Protein AF-A0A2D9Z6A1-F1 (afdb_monomer)

pLDDT: mean 91.65, std 11.27, range [52.22, 98.19]

Secondary structure (DSSP, 8-state):
-HHHHHHHHHHHHHHHHHTTS-GGGHHHHHHHHHHHHTTHHHHHHHHHHHHHHTT-HHHHHHHHHHHHHHHHHHHHHHHHHHHHHHHHHHHHHTT--

Mean predicted aligned error: 5.45 Å

Foldseek 3Di:
DVVVVVVVVVVVVVVVVVVPDDPLCPVLVVLQVQLVVLCCLVVLVVQCVVCVVVVPVVSNVVSVVSNVVSVCSNVVSVVVSVVSVVVVVVVVVVVVD

Solvent-accessible surface a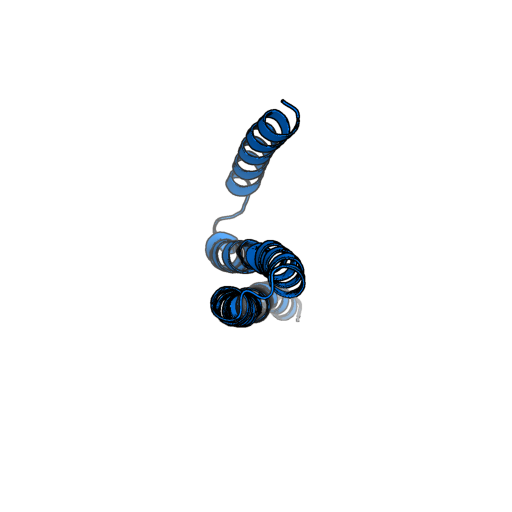rea (backbone atoms only — not comparable to full-atom values): 5153 Å² total; per-residue (Å²): 110,69,68,59,53,50,51,56,52,49,52,52,50,50,52,63,54,58,76,72,56,57,80,90,44,50,66,43,46,56,35,39,54,50,16,59,61,22,59,54,31,58,58,23,52,54,48,35,56,55,21,63,78,66,69,36,65,69,60,33,52,53,22,53,50,43,34,54,55,20,47,51,34,31,56,52,20,48,53,52,24,51,57,51,53,49,54,60,59,51,55,58,58,67,74,76,110

Sequence (97 aa):
MAGIAVFIVSVFVGFEVITKVPQTLHTPLMSGSNAISGITIVGAILVVADCVESNQNLALLLAGLAIVLAMVNVVGGFGVTHRMLSMFASKKKKKTA

Structure (mmCIF, N/CA/C/O backbone):
data_AF-A0A2D9Z6A1-F1
#
_entry.id   AF-A0A2D9Z6A1-F1
#
loop_
_atom_site.group_PDB
_atom_site.id
_atom_site.type_symbol
_atom_site.label_atom_id
_atom_site.label_alt_id
_atom_site.label_comp_id
_atom_site.label_asym_id
_atom_site.label_entity_id
_atom_site.label_seq_id
_atom_site.pdbx_PDB_ins_code
_atom_site.Cartn_x
_atom_site.Cartn_y
_atom_site.Cartn_z
_atom_site.occupancy
_atom_site.B_iso_or_equiv
_atom_site.auth_seq_id
_atom_site.auth_comp_id
_atom_site.auth_asym_id
_atom_site.auth_atom_id
_atom_site.pdbx_PDB_model_num
ATOM 1 N N . MET A 1 1 ? 1.229 21.206 -10.753 1.00 74.25 1 MET A N 1
ATOM 2 C CA . MET A 1 1 ? 0.347 21.912 -9.793 1.00 74.25 1 MET A CA 1
ATOM 3 C C . MET A 1 1 ? -0.758 21.022 -9.233 1.00 74.25 1 MET A C 1
ATOM 5 O O . MET A 1 1 ? -0.847 20.936 -8.017 1.00 74.25 1 MET A O 1
ATOM 9 N N . ALA A 1 2 ? -1.518 20.286 -10.059 1.00 91.56 2 ALA A N 1
ATOM 10 C CA . ALA A 1 2 ? -2.574 19.385 -9.567 1.00 91.56 2 ALA A CA 1
ATOM 11 C C . ALA A 1 2 ? -2.082 18.324 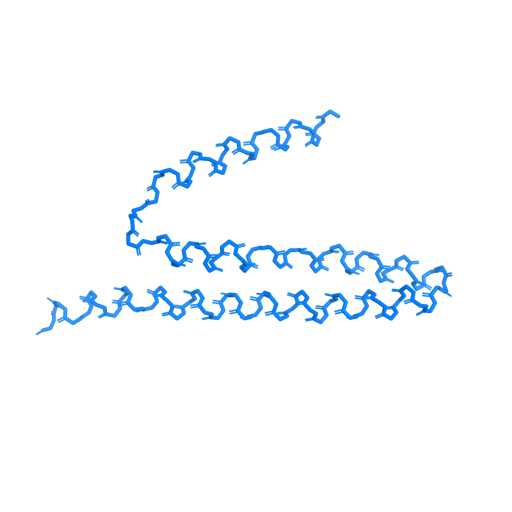-8.555 1.00 91.56 2 ALA A C 1
ATOM 13 O O . ALA A 1 2 ? -2.673 18.193 -7.492 1.00 91.56 2 ALA A O 1
ATOM 14 N N . GLY A 1 3 ? -0.964 17.631 -8.819 1.00 94.94 3 GLY A N 1
ATOM 15 C CA . GLY A 1 3 ? -0.434 16.611 -7.896 1.00 94.94 3 GLY A CA 1
ATOM 16 C C . GLY A 1 3 ? -0.020 17.151 -6.520 1.00 94.94 3 GLY A C 1
ATOM 17 O O . GLY A 1 3 ? -0.269 16.507 -5.508 1.00 94.94 3 GLY A O 1
ATOM 18 N N . ILE A 1 4 ? 0.538 18.366 -6.465 1.00 96.56 4 ILE A N 1
ATOM 19 C CA . ILE A 1 4 ? 0.902 19.033 -5.201 1.00 96.56 4 ILE A CA 1
ATOM 20 C C . ILE A 1 4 ? -0.361 19.424 -4.427 1.00 96.56 4 ILE A C 1
ATOM 22 O O . ILE A 1 4 ? -0.433 19.201 -3.223 1.00 96.56 4 ILE A O 1
ATOM 26 N N . ALA A 1 5 ? -1.376 19.953 -5.116 1.00 97.19 5 ALA A N 1
ATOM 27 C CA . ALA A 1 5 ? -2.661 20.258 -4.493 1.00 97.19 5 ALA A CA 1
ATOM 28 C C . ALA A 1 5 ? -3.321 18.991 -3.917 1.00 97.19 5 ALA A C 1
ATOM 30 O O . ALA A 1 5 ? -3.740 18.995 -2.762 1.00 97.19 5 ALA A O 1
ATOM 31 N N . VAL A 1 6 ? -3.341 17.890 -4.679 1.00 97.62 6 VAL A N 1
ATOM 32 C CA . VAL A 1 6 ? -3.855 16.590 -4.214 1.00 97.62 6 VAL A CA 1
ATOM 33 C C . VAL A 1 6 ? -3.064 16.083 -3.012 1.00 97.62 6 VAL A C 1
ATOM 35 O O . VAL A 1 6 ? -3.674 15.640 -2.043 1.00 97.62 6 VAL A O 1
ATOM 38 N N . PHE A 1 7 ? -1.733 16.179 -3.035 1.00 97.25 7 PHE A N 1
ATOM 39 C CA . PHE A 1 7 ? -0.885 15.774 -1.915 1.00 97.25 7 PHE A CA 1
ATOM 40 C C . PHE A 1 7 ? -1.227 16.550 -0.638 1.00 97.25 7 PHE A C 1
ATOM 42 O O . PHE A 1 7 ? -1.514 15.938 0.389 1.00 97.25 7 PHE A O 1
ATOM 49 N N . ILE A 1 8 ? -1.278 17.883 -0.715 1.00 97.88 8 ILE A N 1
ATOM 50 C CA . ILE A 1 8 ? -1.589 18.744 0.433 1.00 97.88 8 ILE A CA 1
ATOM 51 C C . ILE A 1 8 ? -2.979 18.412 0.991 1.00 97.88 8 ILE A C 1
ATOM 53 O O . ILE A 1 8 ? -3.109 18.145 2.184 1.00 97.88 8 ILE A O 1
ATOM 57 N N . VAL A 1 9 ? -4.010 18.359 0.139 1.00 98.19 9 VAL A N 1
ATOM 58 C CA . VAL A 1 9 ? -5.381 18.040 0.574 1.00 98.19 9 VAL A CA 1
ATOM 59 C C . VAL A 1 9 ? -5.461 16.634 1.176 1.00 98.19 9 VAL A C 1
ATOM 61 O O . VAL A 1 9 ? -6.098 16.455 2.210 1.00 98.19 9 VAL A O 1
ATOM 64 N N . SER A 1 10 ? -4.770 15.647 0.600 1.00 97.31 10 SER A N 1
ATOM 65 C CA . SER A 1 10 ? -4.748 14.272 1.123 1.00 97.31 10 SER A CA 1
ATOM 66 C C . SER A 1 10 ? -4.116 14.187 2.513 1.00 97.31 10 SER A C 1
ATOM 68 O O . SER A 1 10 ? -4.607 13.436 3.354 1.00 97.31 10 SER A O 1
ATOM 70 N N . VAL A 1 11 ? -3.070 14.977 2.788 1.00 97.94 11 VAL A N 1
ATOM 71 C CA . VAL A 1 11 ? -2.454 15.060 4.124 1.00 97.94 11 VAL A CA 1
ATOM 72 C C . VAL A 1 11 ? -3.442 15.626 5.146 1.00 97.94 11 VAL A C 1
ATOM 74 O O . VAL A 1 11 ? -3.615 15.031 6.210 1.00 97.94 11 VAL A O 1
ATOM 77 N N . PHE A 1 12 ? -4.138 16.722 4.819 1.00 98.12 12 PHE A N 1
ATOM 78 C CA . PHE A 1 12 ? -5.171 17.290 5.696 1.00 98.12 12 PHE A CA 1
ATOM 79 C C . PHE A 1 12 ? -6.309 16.299 5.963 1.00 98.12 12 PHE A C 1
ATOM 81 O O . PHE A 1 12 ? -6.711 16.118 7.111 1.00 98.12 12 PHE A O 1
ATOM 88 N N . VAL A 1 13 ? -6.792 15.613 4.922 1.00 98.06 13 VAL A N 1
ATOM 89 C CA . VAL A 1 13 ? -7.831 14.582 5.053 1.00 98.06 13 VAL A CA 1
ATOM 90 C C . VAL A 1 13 ? -7.350 13.435 5.944 1.00 98.06 13 VAL A C 1
ATOM 92 O O . VAL A 1 13 ? -8.077 13.017 6.841 1.00 98.06 13 VAL A O 1
ATOM 95 N N . GLY A 1 14 ? -6.120 12.950 5.750 1.00 96.62 14 GLY A N 1
ATOM 96 C CA . GLY A 1 14 ? -5.541 11.893 6.578 1.00 96.62 14 GLY A CA 1
ATOM 97 C C . GLY A 1 14 ? -5.470 12.278 8.057 1.00 96.62 14 GLY A C 1
ATOM 98 O O . GLY A 1 14 ? -5.874 11.495 8.917 1.00 96.62 14 GLY A O 1
ATOM 99 N N . PHE A 1 15 ? -5.024 13.501 8.354 1.00 97.19 15 PHE A N 1
ATOM 100 C CA . PHE A 1 15 ? -4.975 14.024 9.719 1.00 97.19 15 PHE A CA 1
ATOM 101 C C . PHE A 1 15 ? -6.368 14.088 10.364 1.00 97.19 15 PHE A C 1
ATOM 103 O O . PHE A 1 15 ? -6.571 13.541 11.447 1.00 97.19 15 PHE A O 1
ATOM 110 N N . GLU A 1 16 ? -7.341 14.695 9.680 1.00 97.56 16 GLU A N 1
ATOM 111 C CA . GLU A 1 16 ? -8.708 14.880 10.187 1.00 97.56 16 GLU A CA 1
ATOM 112 C C . GLU A 1 16 ? -9.452 13.553 10.409 1.00 97.56 16 GLU A C 1
ATOM 114 O O . GLU A 1 16 ? -10.295 13.436 11.301 1.00 97.56 16 GLU A O 1
ATOM 119 N N . VAL A 1 17 ? -9.159 12.537 9.593 1.00 96.62 17 VAL A N 1
ATOM 120 C CA . VAL A 1 17 ? -9.744 11.200 9.740 1.00 96.62 17 VAL A CA 1
ATOM 121 C C . VAL A 1 17 ? -9.135 10.467 10.936 1.00 96.62 17 VAL A C 1
ATOM 123 O O . VAL A 1 17 ? -9.878 9.902 11.738 1.00 96.62 17 VAL A O 1
ATOM 126 N N . ILE A 1 18 ? -7.804 10.480 11.088 1.00 96.06 18 ILE A N 1
ATOM 127 C CA . ILE A 1 18 ? -7.111 9.725 12.146 1.00 96.06 18 ILE A CA 1
ATOM 128 C C . ILE A 1 18 ? -7.420 10.288 13.540 1.00 96.06 18 ILE A C 1
ATOM 130 O O . ILE A 1 18 ? -7.606 9.512 14.479 1.00 96.06 18 ILE A O 1
ATOM 134 N N . THR A 1 19 ? -7.539 11.610 13.693 1.00 96.56 19 THR A N 1
ATOM 135 C CA . THR A 1 19 ? -7.853 12.247 14.990 1.00 96.56 19 THR A CA 1
ATOM 136 C C . THR A 1 19 ? -9.223 11.853 15.549 1.00 96.56 19 THR A C 1
ATOM 138 O O . THR A 1 19 ? -9.431 11.918 16.760 1.00 96.56 19 THR A O 1
ATOM 141 N N . LYS A 1 20 ? -10.147 11.392 14.698 1.00 96.38 20 LYS A N 1
ATOM 142 C CA . LYS A 1 20 ? -11.506 10.969 15.079 1.00 96.38 20 LYS A CA 1
ATOM 143 C C . LYS A 1 20 ? -11.632 9.473 15.379 1.00 96.38 20 LYS A C 1
ATOM 145 O O . LYS A 1 20 ? -12.725 9.005 15.700 1.00 96.38 20 LYS A O 1
ATOM 150 N N . VAL A 1 21 ? -10.547 8.703 15.280 1.00 95.44 21 VAL A N 1
ATOM 151 C CA . VAL A 1 21 ? -10.571 7.261 15.555 1.00 95.44 21 VAL A CA 1
ATOM 152 C C . VAL A 1 21 ? -10.549 7.010 17.073 1.00 95.44 21 VAL A C 1
ATOM 154 O O . VAL A 1 21 ? -9.693 7.552 17.776 1.00 95.44 21 VAL A O 1
ATOM 157 N N . PRO A 1 22 ? -11.456 6.178 17.626 1.00 94.62 22 PRO A N 1
ATOM 158 C CA . PRO A 1 22 ? -11.446 5.846 19.048 1.00 94.62 22 PRO A CA 1
ATOM 159 C C . PRO A 1 22 ? -10.194 5.050 19.433 1.00 94.62 22 PRO A C 1
ATOM 161 O O . PRO A 1 22 ? -9.690 4.239 18.659 1.00 94.62 22 PRO A O 1
ATOM 164 N N . GLN A 1 23 ? -9.747 5.200 20.684 1.00 92.50 23 GLN A N 1
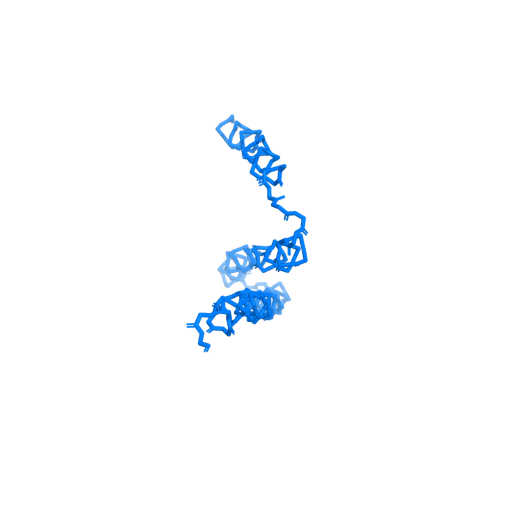ATOM 165 C CA . GLN A 1 23 ? -8.497 4.596 21.170 1.00 92.50 23 GLN A CA 1
ATOM 166 C C . GLN A 1 23 ? -8.445 3.066 21.036 1.00 92.50 23 GLN A C 1
ATOM 168 O O . GLN A 1 23 ? -7.387 2.484 20.814 1.00 92.50 23 GLN A O 1
ATOM 173 N N . THR A 1 24 ? -9.601 2.408 21.114 1.00 92.00 24 THR A N 1
ATOM 174 C CA . THR A 1 24 ? -9.734 0.956 20.947 1.00 92.00 24 THR A CA 1
ATOM 175 C C . THR A 1 24 ? -9.367 0.468 19.546 1.00 92.00 24 THR A C 1
ATOM 177 O O . THR A 1 24 ? -9.092 -0.718 19.380 1.00 92.00 24 THR A O 1
ATOM 180 N N . LEU A 1 25 ? -9.356 1.352 18.544 1.00 94.62 25 LEU A N 1
ATOM 181 C CA . LEU A 1 25 ? -9.057 1.020 17.155 1.00 94.62 25 LEU A CA 1
ATOM 182 C C . LEU A 1 25 ? -7.638 1.401 16.717 1.00 94.62 25 LEU A C 1
ATOM 184 O O . LEU A 1 25 ? -7.295 1.072 15.589 1.00 94.62 25 LEU A O 1
ATOM 188 N N . HIS A 1 26 ? -6.781 1.991 17.561 1.00 94.75 26 HIS A N 1
ATOM 189 C CA . HIS A 1 26 ? -5.416 2.368 17.140 1.00 94.75 26 HIS A CA 1
ATOM 190 C C . HIS A 1 26 ? -4.565 1.182 16.687 1.00 94.75 26 HIS A C 1
ATOM 192 O O . HIS A 1 26 ? -3.854 1.285 15.693 1.00 94.75 26 HIS A O 1
ATOM 198 N N . THR A 1 27 ? -4.657 0.031 17.358 1.00 94.69 27 THR A N 1
ATOM 199 C CA . THR A 1 27 ? -3.903 -1.167 16.952 1.00 94.69 27 THR A CA 1
ATOM 200 C C . THR A 1 27 ? -4.428 -1.765 15.636 1.00 94.69 27 THR A C 1
ATOM 202 O O . THR A 1 27 ? -3.618 -1.991 14.735 1.00 94.69 27 THR A O 1
ATOM 205 N N . PRO A 1 28 ? -5.754 -1.956 15.444 1.00 94.00 28 PRO A N 1
ATOM 206 C CA . PRO A 1 28 ? -6.303 -2.274 14.124 1.00 94.00 28 PRO A CA 1
ATOM 207 C C . PRO A 1 28 ? -5.961 -1.239 13.044 1.00 94.00 28 PRO A C 1
ATOM 209 O O . PRO A 1 28 ? -5.678 -1.621 11.914 1.00 94.00 28 PRO A O 1
ATOM 212 N N . LEU A 1 29 ? -5.962 0.055 13.379 1.00 95.50 29 LEU A N 1
ATOM 213 C CA . LEU A 1 29 ? -5.650 1.148 12.457 1.00 95.50 29 LEU A CA 1
ATOM 214 C C . LEU A 1 29 ? -4.184 1.101 12.017 1.00 95.50 29 LEU A C 1
ATOM 216 O O . LEU A 1 29 ? -3.915 1.232 10.830 1.00 95.50 29 LEU A O 1
ATOM 220 N N . MET A 1 30 ? -3.256 0.859 12.947 1.00 95.31 30 MET A N 1
ATOM 221 C CA . MET A 1 30 ? -1.832 0.670 12.656 1.00 95.31 30 MET A CA 1
ATOM 222 C C . MET A 1 30 ? -1.606 -0.529 11.724 1.00 95.31 30 MET A C 1
ATOM 224 O O . MET A 1 30 ? -0.842 -0.435 10.768 1.00 95.31 30 MET A O 1
ATOM 228 N N . SE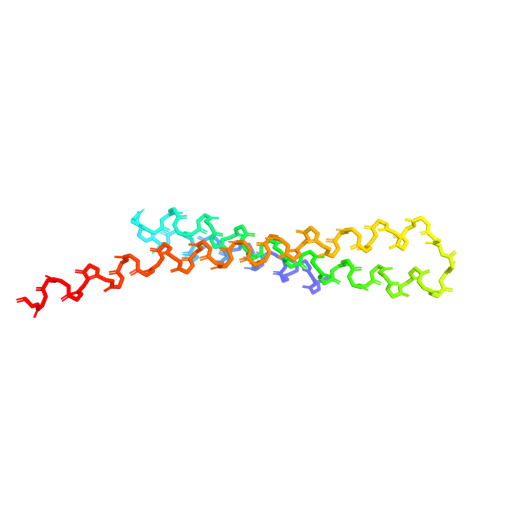R A 1 31 ? -2.297 -1.648 11.964 1.00 95.38 31 SER A N 1
ATOM 229 C CA . SER A 1 31 ? -2.252 -2.805 11.060 1.00 95.38 31 SER A CA 1
AT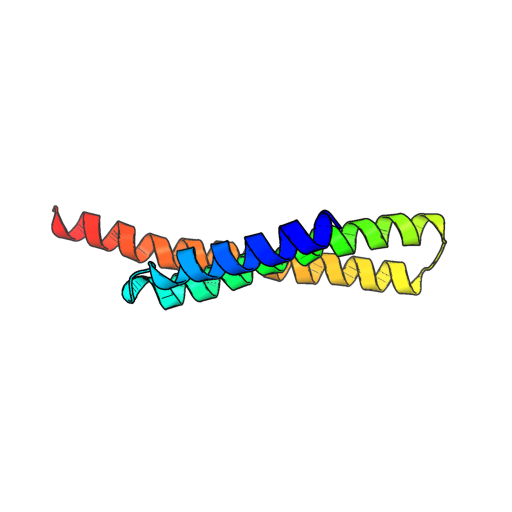OM 230 C C . SER A 1 31 ? -2.846 -2.476 9.682 1.00 95.38 31 SER A C 1
ATOM 232 O O . SER A 1 31 ? -2.290 -2.857 8.652 1.00 95.38 31 SER A O 1
ATOM 234 N N . GLY A 1 32 ? -3.960 -1.739 9.652 1.00 95.31 32 GLY A N 1
ATOM 235 C CA . GLY A 1 32 ? -4.643 -1.343 8.424 1.00 95.31 32 GLY A CA 1
ATOM 236 C C . GLY A 1 32 ? -3.825 -0.379 7.566 1.00 95.31 32 GLY A C 1
ATOM 237 O O . GLY A 1 32 ? -3.728 -0.577 6.358 1.00 95.31 32 GLY A O 1
ATOM 238 N N . SER A 1 33 ? -3.184 0.630 8.165 1.00 95.81 33 SER A N 1
ATOM 239 C CA . SER A 1 33 ? -2.314 1.560 7.434 1.00 95.81 33 SER A CA 1
ATOM 240 C C . SER A 1 33 ? -1.078 0.859 6.870 1.00 95.81 33 SER A C 1
ATOM 242 O O . SER A 1 33 ? -0.671 1.160 5.747 1.00 95.81 33 SER A O 1
ATOM 244 N N . ASN A 1 34 ? -0.543 -0.143 7.579 1.00 95.44 34 ASN A N 1
ATOM 245 C CA . ASN A 1 34 ? 0.498 -1.010 7.037 1.00 95.44 34 ASN A CA 1
ATOM 246 C C . ASN A 1 34 ? 0.005 -1.778 5.796 1.00 95.44 34 ASN A C 1
ATOM 248 O O . ASN A 1 34 ? 0.672 -1.746 4.767 1.00 95.44 34 ASN A O 1
ATOM 252 N N . ALA A 1 35 ? -1.197 -2.363 5.831 1.00 95.19 35 ALA A N 1
ATOM 253 C CA . ALA A 1 35 ? -1.784 -3.037 4.666 1.00 95.19 35 ALA A CA 1
ATOM 254 C C . ALA A 1 35 ? -1.953 -2.100 3.452 1.00 95.19 35 ALA A C 1
ATOM 256 O O . ALA A 1 35 ? -1.653 -2.479 2.320 1.00 95.19 35 ALA A O 1
ATOM 257 N N . ILE A 1 36 ? -2.386 -0.855 3.691 1.00 96.12 36 ILE A N 1
ATOM 258 C CA . ILE A 1 36 ? -2.556 0.169 2.646 1.00 96.12 36 ILE A CA 1
ATOM 259 C C . ILE A 1 36 ? -1.207 0.568 2.030 1.00 96.12 36 ILE A C 1
ATOM 261 O O . ILE A 1 36 ? -1.135 0.809 0.825 1.00 96.12 36 ILE A O 1
ATOM 265 N N . SER A 1 37 ? -0.120 0.579 2.811 1.00 96.00 37 SER A N 1
ATOM 266 C CA . SER A 1 37 ? 1.228 0.853 2.285 1.00 96.00 37 SER A CA 1
ATOM 267 C C . SER A 1 37 ? 1.682 -0.154 1.217 1.00 96.00 37 SER A C 1
ATOM 269 O O . SER A 1 37 ? 2.558 0.158 0.413 1.00 96.00 37 SER A O 1
ATOM 271 N N . GLY A 1 38 ? 1.029 -1.320 1.127 1.00 95.44 38 GLY A N 1
ATOM 272 C CA . GLY A 1 38 ? 1.208 -2.291 0.048 1.00 95.44 38 GLY A CA 1
ATOM 273 C C . GLY A 1 38 ? 0.841 -1.781 -1.355 1.00 95.44 38 GLY A C 1
ATOM 274 O O . GLY A 1 38 ? 1.104 -2.474 -2.337 1.00 95.44 38 GLY A O 1
ATOM 275 N N . ILE A 1 39 ? 0.306 -0.556 -1.484 1.00 96.50 39 ILE A N 1
ATOM 276 C CA . ILE A 1 39 ? 0.112 0.148 -2.765 1.00 96.50 39 ILE A CA 1
ATOM 277 C C . ILE A 1 39 ? 1.393 0.247 -3.610 1.00 96.50 39 ILE A C 1
ATOM 279 O O . ILE A 1 39 ? 1.318 0.411 -4.827 1.00 96.50 39 ILE A O 1
ATOM 283 N N . THR A 1 40 ? 2.568 0.075 -2.996 1.00 96.12 40 THR A N 1
ATOM 284 C CA . THR A 1 40 ? 3.861 -0.063 -3.685 1.00 96.12 40 THR A CA 1
ATOM 285 C C . THR A 1 40 ? 3.852 -1.107 -4.805 1.00 96.12 40 THR A C 1
ATOM 287 O O . THR A 1 40 ? 4.621 -0.967 -5.756 1.00 96.12 40 THR A O 1
ATOM 290 N N . ILE A 1 41 ? 2.945 -2.092 -4.762 1.00 97.19 41 ILE A N 1
ATOM 291 C CA . ILE A 1 41 ? 2.738 -3.055 -5.849 1.00 97.19 41 ILE A CA 1
ATOM 292 C C . ILE A 1 41 ? 2.451 -2.386 -7.200 1.00 97.19 41 ILE A C 1
ATOM 294 O O . ILE A 1 41 ? 2.946 -2.851 -8.221 1.00 97.19 41 ILE A O 1
ATOM 298 N N . VAL A 1 42 ? 1.711 -1.270 -7.221 1.00 97.44 42 VAL A N 1
ATOM 299 C CA . VAL A 1 42 ? 1.399 -0.537 -8.460 1.00 97.44 42 VAL A CA 1
ATOM 300 C C . VAL A 1 42 ? 2.679 0.011 -9.079 1.00 97.44 42 VAL A C 1
ATOM 302 O O . VAL A 1 42 ? 2.899 -0.144 -10.275 1.00 97.44 42 VAL A O 1
ATOM 305 N N . GLY A 1 43 ? 3.558 0.589 -8.256 1.00 96.06 43 GLY A N 1
ATOM 306 C CA . GLY A 1 43 ? 4.861 1.067 -8.710 1.00 96.06 43 GLY A CA 1
ATOM 307 C C . GLY A 1 43 ? 5.729 -0.069 -9.250 1.00 96.06 43 GLY A C 1
ATOM 308 O O . GLY A 1 43 ? 6.314 0.065 -10.319 1.00 96.06 43 GLY A O 1
ATOM 309 N N . ALA A 1 44 ? 5.759 -1.212 -8.561 1.00 96.62 44 ALA A N 1
ATOM 310 C CA . ALA A 1 44 ? 6.531 -2.369 -9.004 1.00 96.62 44 ALA A CA 1
ATOM 311 C C . ALA A 1 44 ? 6.034 -2.931 -10.351 1.00 96.62 44 ALA A C 1
ATOM 313 O O . ALA A 1 44 ? 6.851 -3.271 -11.201 1.00 96.62 44 ALA A O 1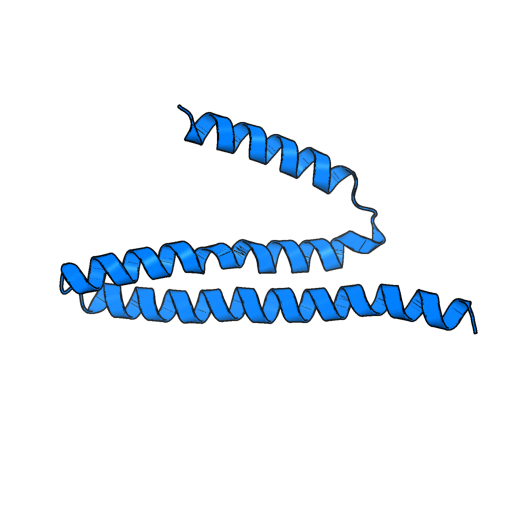
ATOM 314 N N . ILE A 1 45 ? 4.715 -2.973 -10.579 1.00 96.81 45 ILE A N 1
ATOM 315 C CA . ILE A 1 45 ? 4.124 -3.407 -11.857 1.00 96.81 45 ILE A CA 1
ATOM 316 C C . ILE A 1 45 ? 4.520 -2.467 -13.002 1.00 96.81 45 ILE A C 1
ATOM 318 O O . ILE A 1 45 ? 4.883 -2.945 -14.075 1.00 96.81 45 ILE A O 1
ATOM 322 N N . LEU A 1 46 ? 4.484 -1.149 -12.777 1.00 96.69 46 LEU A N 1
ATOM 323 C CA . LEU A 1 46 ? 4.910 -0.170 -13.784 1.00 96.69 46 LEU A CA 1
ATOM 324 C C . LEU A 1 46 ? 6.393 -0.342 -14.137 1.00 96.69 46 LEU A C 1
ATOM 326 O O . LEU A 1 46 ? 6.741 -0.387 -15.310 1.00 96.69 46 LEU A O 1
ATOM 330 N N . VAL A 1 47 ? 7.254 -0.548 -13.136 1.00 96.06 47 VAL A N 1
ATOM 331 C CA . VAL A 1 47 ? 8.687 -0.793 -13.367 1.00 96.06 47 VAL A CA 1
ATOM 332 C C . VAL A 1 47 ? 8.921 -2.096 -14.132 1.00 96.06 47 VAL A C 1
ATOM 334 O O . VAL A 1 47 ? 9.778 -2.133 -15.010 1.00 96.06 47 VAL A O 1
ATOM 337 N N . VAL A 1 48 ? 8.168 -3.165 -13.842 1.00 96.38 48 VAL A N 1
ATOM 338 C CA . VAL A 1 48 ? 8.240 -4.408 -14.631 1.00 96.38 48 VAL A CA 1
ATOM 339 C C . VAL A 1 48 ? 7.917 -4.134 -16.099 1.00 96.38 48 VAL A C 1
ATOM 341 O O . VAL A 1 48 ? 8.656 -4.609 -16.958 1.00 96.38 48 VAL A O 1
ATOM 344 N N . ALA A 1 49 ? 6.859 -3.367 -16.385 1.00 93.56 49 ALA A N 1
ATOM 345 C CA . ALA A 1 49 ? 6.484 -3.025 -17.756 1.00 93.56 49 ALA A CA 1
ATOM 346 C C . ALA A 1 49 ? 7.636 -2.315 -18.495 1.00 93.56 49 ALA A C 1
ATOM 348 O O . ALA A 1 49 ? 8.044 -2.772 -19.562 1.00 93.56 49 ALA A O 1
ATOM 349 N N . ASP A 1 50 ? 8.243 -1.301 -17.875 1.00 94.38 50 ASP A N 1
ATOM 350 C CA . ASP A 1 50 ? 9.372 -0.557 -18.455 1.00 94.38 50 ASP A CA 1
ATOM 351 C C . ASP A 1 50 ? 10.629 -1.433 -18.650 1.00 94.38 50 ASP A C 1
ATOM 353 O O . ASP A 1 50 ? 11.354 -1.319 -19.647 1.00 94.38 50 ASP A O 1
ATOM 357 N N . CYS A 1 51 ? 10.906 -2.337 -17.701 1.00 93.88 51 CYS A N 1
ATOM 358 C CA . CYS A 1 51 ? 12.080 -3.214 -17.741 1.00 93.88 51 CYS A CA 1
ATOM 359 C C . CYS A 1 51 ? 12.005 -4.253 -18.865 1.00 93.88 51 CYS A C 1
ATOM 361 O O . CYS A 1 51 ? 13.049 -4.620 -19.414 1.00 93.88 51 CYS A O 1
ATOM 363 N N . VAL A 1 52 ? 10.797 -4.728 -19.193 1.00 91.06 52 VAL A N 1
ATOM 364 C CA . VAL A 1 52 ? 10.566 -5.668 -20.300 1.00 91.06 52 VAL A CA 1
ATOM 365 C C . VAL A 1 52 ? 10.888 -5.003 -21.636 1.00 91.06 52 VAL A C 1
ATOM 367 O O . VAL A 1 52 ? 11.587 -5.601 -22.450 1.00 91.06 52 VAL A O 1
ATOM 370 N N . GLU A 1 53 ? 10.461 -3.757 -21.846 1.00 90.88 53 GLU A N 1
ATOM 371 C CA . GLU A 1 53 ? 10.775 -3.018 -23.076 1.00 90.88 53 GLU A CA 1
ATOM 372 C C . GLU A 1 53 ? 12.273 -2.697 -23.190 1.00 90.88 53 GLU A C 1
ATOM 374 O O . GLU A 1 53 ? 12.872 -2.806 -24.262 1.00 90.88 53 GLU A O 1
ATOM 379 N N . SER A 1 54 ? 12.905 -2.361 -22.065 1.00 91.25 54 SER A N 1
ATOM 380 C CA . SER A 1 54 ? 14.303 -1.916 -22.020 1.00 91.25 54 SER A CA 1
ATOM 381 C C . SER A 1 54 ? 15.330 -3.056 -21.916 1.00 91.25 54 SER A C 1
ATOM 383 O O . SER A 1 54 ? 16.529 -2.785 -21.846 1.00 91.25 54 SER A O 1
ATOM 385 N N . ASN A 1 55 ? 14.893 -4.325 -21.883 1.00 89.69 55 ASN A N 1
ATOM 386 C CA . ASN A 1 55 ? 15.737 -5.521 -21.700 1.00 89.69 55 ASN A CA 1
ATOM 387 C C . ASN A 1 55 ? 16.689 -5.445 -20.482 1.00 89.69 55 ASN A C 1
ATOM 389 O O . ASN A 1 55 ? 17.817 -5.948 -20.501 1.00 89.69 55 ASN A O 1
ATOM 393 N N . GLN A 1 56 ? 16.246 -4.811 -19.393 1.00 93.12 56 GLN A N 1
ATOM 394 C CA . GLN A 1 56 ? 17.052 -4.636 -18.182 1.00 93.12 56 GLN A CA 1
ATOM 395 C C . GLN A 1 56 ? 16.859 -5.803 -17.206 1.00 93.12 56 GLN A C 1
ATOM 397 O O . GLN A 1 56 ? 16.109 -5.713 -16.235 1.00 93.12 56 GLN A O 1
ATOM 402 N N . ASN A 1 57 ? 17.586 -6.898 -17.432 1.00 92.62 57 ASN A N 1
ATOM 403 C CA . ASN A 1 57 ? 17.404 -8.157 -16.694 1.00 92.62 57 ASN A CA 1
ATOM 404 C C . ASN A 1 57 ? 17.551 -8.032 -15.164 1.00 92.62 57 ASN A C 1
ATOM 406 O O . ASN A 1 57 ? 16.805 -8.667 -14.421 1.00 92.62 57 ASN A O 1
ATOM 410 N N . LEU A 1 58 ? 18.485 -7.205 -14.674 1.00 94.56 58 LEU A N 1
ATOM 411 C CA . LEU A 1 58 ? 18.667 -7.002 -13.230 1.00 94.56 58 LEU A CA 1
ATOM 412 C C . LEU A 1 58 ? 17.497 -6.225 -12.611 1.00 94.56 58 LEU A C 1
ATOM 414 O O . LEU A 1 58 ? 16.992 -6.603 -11.557 1.00 94.56 58 LEU A O 1
ATOM 418 N N . ALA A 1 59 ? 17.056 -5.154 -13.273 1.00 94.50 59 ALA A N 1
ATOM 419 C CA . ALA A 1 59 ? 15.937 -4.343 -12.807 1.00 94.50 59 ALA A CA 1
ATOM 420 C C . ALA A 1 59 ? 14.626 -5.142 -12.841 1.00 94.50 59 ALA A C 1
ATOM 422 O O . ALA A 1 59 ? 13.860 -5.090 -11.883 1.00 94.50 59 ALA A O 1
ATOM 423 N N . LEU A 1 60 ? 14.431 -5.972 -13.870 1.00 95.75 60 LEU A N 1
ATOM 424 C CA . LEU A 1 60 ? 13.294 -6.883 -13.979 1.00 95.75 60 LEU A CA 1
ATOM 425 C C . LEU A 1 60 ? 13.237 -7.878 -12.808 1.00 95.75 60 LEU A C 1
ATOM 427 O O . LEU A 1 60 ? 12.175 -8.078 -12.220 1.00 95.75 60 LEU A O 1
ATOM 431 N N . LEU A 1 61 ? 14.379 -8.466 -12.429 1.00 96.38 61 LEU A N 1
ATOM 432 C CA . LEU A 1 61 ? 14.463 -9.372 -11.280 1.00 96.38 61 LEU A CA 1
ATOM 433 C C . LEU A 1 61 ? 14.100 -8.660 -9.968 1.00 96.38 61 LEU A C 1
A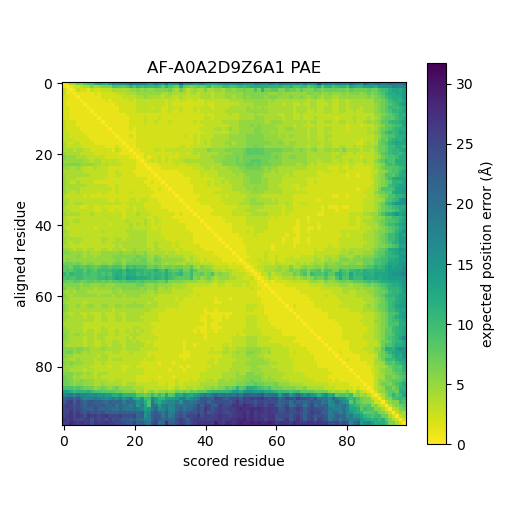TOM 435 O O . LEU A 1 61 ? 13.316 -9.181 -9.173 1.00 96.38 61 LEU A O 1
ATOM 439 N N . LEU A 1 62 ? 14.648 -7.463 -9.745 1.00 96.94 62 LEU A N 1
ATOM 440 C CA . LEU A 1 62 ? 14.364 -6.665 -8.549 1.00 96.94 62 LEU A CA 1
ATOM 441 C C . LEU A 1 62 ? 12.901 -6.215 -8.494 1.00 96.94 62 LEU A C 1
ATOM 443 O O . LEU A 1 62 ? 12.291 -6.257 -7.428 1.00 96.94 62 LEU A O 1
ATOM 447 N N . ALA A 1 63 ? 12.320 -5.831 -9.629 1.00 96.12 63 ALA A N 1
ATOM 448 C CA . ALA A 1 63 ? 10.917 -5.453 -9.725 1.00 96.12 63 ALA A CA 1
ATOM 449 C C . ALA A 1 63 ? 9.992 -6.657 -9.470 1.00 96.12 63 ALA A C 1
ATOM 451 O O . ALA A 1 63 ? 9.012 -6.537 -8.735 1.00 96.12 63 ALA A O 1
ATOM 452 N N . GLY A 1 64 ? 10.353 -7.845 -9.968 1.00 95.88 64 GLY A N 1
ATOM 453 C CA . GLY A 1 64 ? 9.670 -9.096 -9.636 1.00 95.88 64 GLY A CA 1
ATOM 454 C C . GLY A 1 64 ? 9.695 -9.401 -8.133 1.00 95.88 64 GLY A C 1
ATOM 455 O O . GLY A 1 64 ? 8.654 -9.689 -7.541 1.00 95.88 64 GLY A O 1
ATOM 456 N N . LEU A 1 65 ? 10.855 -9.261 -7.482 1.00 97.56 65 LEU A N 1
ATOM 457 C CA . LEU A 1 65 ? 10.973 -9.384 -6.022 1.00 97.56 65 LEU A CA 1
ATOM 458 C C . LEU A 1 65 ? 10.146 -8.326 -5.279 1.00 97.56 65 LEU A C 1
ATOM 460 O O . LEU A 1 65 ? 9.499 -8.643 -4.280 1.00 97.56 65 LEU A O 1
ATOM 464 N N . ALA A 1 66 ? 10.123 -7.089 -5.775 1.00 97.25 66 ALA A N 1
ATOM 465 C CA . ALA A 1 66 ? 9.328 -6.015 -5.193 1.00 97.25 66 ALA A CA 1
ATOM 466 C C . ALA A 1 66 ? 7.825 -6.334 -5.220 1.00 97.25 66 ALA A C 1
ATOM 468 O O . ALA A 1 66 ? 7.147 -6.090 -4.224 1.00 97.25 66 ALA A O 1
ATOM 469 N N . ILE A 1 67 ? 7.311 -6.947 -6.295 1.00 97.75 67 ILE A N 1
ATOM 470 C CA . ILE A 1 67 ? 5.915 -7.415 -6.360 1.00 97.75 67 ILE A CA 1
ATOM 471 C C . ILE A 1 67 ? 5.645 -8.465 -5.281 1.00 97.75 67 ILE A C 1
ATOM 473 O O . ILE A 1 67 ? 4.643 -8.364 -4.573 1.00 97.75 67 ILE A O 1
ATOM 477 N N . VAL A 1 68 ? 6.532 -9.453 -5.120 1.00 97.56 68 VAL A N 1
ATOM 478 C CA . VAL A 1 68 ? 6.371 -10.503 -4.099 1.00 97.56 68 VAL A CA 1
ATOM 479 C C . VAL A 1 68 ? 6.316 -9.890 -2.699 1.00 97.56 68 VAL A C 1
ATOM 481 O O . VAL A 1 68 ? 5.399 -10.182 -1.932 1.00 97.56 68 VAL A O 1
ATOM 484 N N . LEU A 1 69 ? 7.251 -8.996 -2.373 1.00 97.00 69 LEU A N 1
ATOM 485 C CA . LEU A 1 69 ? 7.291 -8.329 -1.070 1.00 97.00 69 LEU A CA 1
ATOM 486 C C . LEU A 1 69 ? 6.078 -7.415 -0.844 1.00 97.00 69 LEU A C 1
ATOM 488 O O . LEU A 1 69 ? 5.508 -7.407 0.249 1.00 97.00 69 LEU A O 1
ATOM 492 N N . ALA A 1 70 ? 5.638 -6.688 -1.873 1.00 97.19 70 ALA A N 1
ATOM 493 C CA . ALA A 1 70 ? 4.436 -5.866 -1.795 1.00 97.19 70 ALA A CA 1
ATOM 494 C C . ALA A 1 70 ? 3.187 -6.728 -1.556 1.00 97.19 70 ALA A C 1
ATOM 496 O O . ALA A 1 70 ? 2.370 -6.398 -0.697 1.00 97.19 70 ALA A O 1
ATOM 497 N N . MET A 1 71 ? 3.074 -7.880 -2.225 1.00 97.06 71 MET A N 1
ATOM 498 C CA . MET A 1 71 ? 1.984 -8.832 -2.004 1.00 97.06 71 MET A CA 1
ATOM 499 C C . MET A 1 71 ? 1.980 -9.408 -0.589 1.00 97.06 71 MET A C 1
ATOM 501 O O . MET A 1 71 ? 0.908 -9.537 0.002 1.00 97.06 71 MET A O 1
ATOM 505 N N . VAL A 1 72 ? 3.147 -9.707 -0.011 1.00 96.75 72 VAL A N 1
ATOM 506 C CA . VAL A 1 72 ? 3.244 -10.126 1.399 1.00 96.75 72 VAL A CA 1
ATOM 507 C C . VAL A 1 72 ? 2.685 -9.041 2.325 1.00 96.75 72 VAL A C 1
ATOM 509 O O . VAL A 1 72 ? 1.929 -9.359 3.244 1.00 96.75 72 VAL A O 1
ATOM 512 N N . ASN A 1 73 ? 2.988 -7.766 2.062 1.00 95.69 73 ASN A N 1
ATOM 513 C CA . ASN A 1 73 ? 2.464 -6.644 2.844 1.00 95.69 73 ASN A CA 1
ATOM 514 C C . ASN A 1 73 ? 0.937 -6.492 2.692 1.00 95.69 73 ASN A C 1
ATOM 516 O O . ASN A 1 73 ? 0.224 -6.402 3.691 1.00 95.69 73 ASN A O 1
ATOM 520 N N . VAL A 1 74 ? 0.417 -6.561 1.461 1.00 96.38 74 VAL A N 1
ATOM 521 C CA . VAL A 1 74 ? -1.028 -6.488 1.186 1.00 96.38 74 VAL A CA 1
ATOM 522 C C . VAL A 1 74 ? -1.764 -7.645 1.865 1.00 96.38 74 VAL A C 1
ATOM 524 O O . VAL A 1 74 ? -2.638 -7.429 2.704 1.00 96.38 74 VAL A O 1
ATOM 527 N N . VAL A 1 75 ? -1.404 -8.889 1.545 1.00 96.88 75 VAL A N 1
ATOM 528 C CA . VAL A 1 75 ? -2.127 -10.079 2.020 1.00 96.88 75 VAL A CA 1
ATOM 529 C C . VAL A 1 75 ? -1.975 -10.247 3.530 1.00 96.88 75 VAL A C 1
ATOM 531 O O . VAL A 1 75 ? -2.967 -10.460 4.232 1.00 96.88 75 VAL A O 1
ATOM 534 N N . GLY A 1 76 ? -0.753 -10.110 4.050 1.00 95.31 76 GLY A N 1
ATOM 535 C CA . GLY A 1 76 ? -0.484 -10.201 5.482 1.00 95.31 76 GLY A CA 1
ATOM 536 C C . GLY A 1 76 ? -1.172 -9.083 6.263 1.00 95.31 76 GLY A C 1
ATOM 537 O O . GLY A 1 76 ? -1.863 -9.348 7.248 1.00 95.31 76 GLY A O 1
ATOM 538 N N . GLY A 1 77 ? -1.053 -7.843 5.787 1.00 95.12 77 GLY A N 1
ATOM 539 C CA . GLY A 1 77 ? -1.656 -6.675 6.416 1.00 95.12 77 GLY A CA 1
ATOM 540 C C . GLY A 1 77 ? -3.181 -6.755 6.471 1.00 95.12 77 GLY A C 1
ATOM 541 O O . GLY A 1 77 ? -3.766 -6.607 7.549 1.00 95.12 77 GLY A O 1
ATOM 542 N N . PHE A 1 78 ? -3.852 -7.037 5.350 1.00 95.31 78 PHE A N 1
ATOM 543 C CA . PHE A 1 78 ? -5.316 -7.141 5.332 1.00 95.31 78 PHE A CA 1
ATOM 544 C C . PHE A 1 78 ? -5.823 -8.363 6.107 1.00 95.31 78 PHE A C 1
ATOM 546 O O . PHE A 1 78 ? -6.821 -8.251 6.823 1.00 95.31 78 PHE A O 1
ATOM 553 N N . GLY A 1 79 ? -5.119 -9.499 6.048 1.00 96.12 79 GLY A N 1
ATOM 554 C CA . GLY A 1 79 ? -5.473 -10.698 6.811 1.00 96.12 79 GLY A CA 1
ATOM 555 C C . GLY A 1 79 ? -5.423 -10.476 8.327 1.00 96.12 79 GLY A C 1
ATOM 556 O O . GLY A 1 79 ? -6.370 -10.819 9.045 1.00 96.12 79 GLY A O 1
ATOM 557 N N . VAL A 1 80 ? -4.356 -9.844 8.826 1.00 95.38 80 VAL A N 1
ATOM 558 C CA . VAL A 1 80 ? -4.217 -9.508 10.253 1.00 95.38 80 VAL A CA 1
ATOM 559 C C . VAL A 1 80 ? -5.252 -8.466 10.672 1.00 95.38 80 VAL A C 1
ATOM 561 O O . VAL A 1 80 ? -5.933 -8.655 11.683 1.00 95.38 80 VAL A O 1
ATOM 564 N N . THR A 1 81 ? -5.442 -7.415 9.872 1.00 95.50 81 THR A N 1
ATOM 565 C CA . THR A 1 81 ? -6.422 -6.354 10.158 1.00 95.50 81 THR A C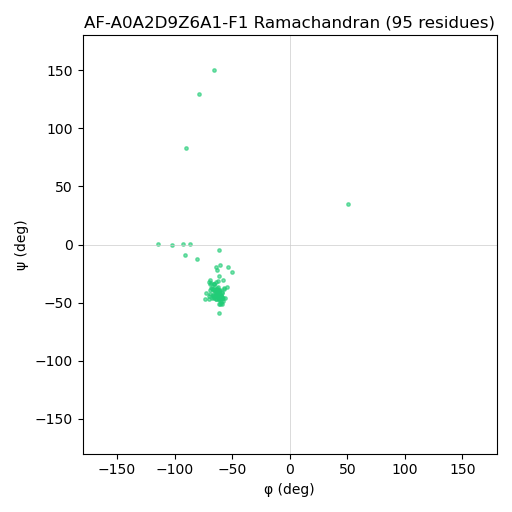A 1
ATOM 566 C C . THR A 1 81 ? -7.842 -6.918 10.246 1.00 95.50 81 THR A C 1
ATOM 568 O O . THR A 1 81 ? -8.574 -6.616 11.190 1.00 95.50 81 THR A O 1
ATOM 571 N N . HIS A 1 82 ? -8.221 -7.810 9.325 1.00 94.75 82 HIS A N 1
ATOM 572 C CA . HIS A 1 82 ? -9.512 -8.496 9.357 1.00 94.75 82 HIS A CA 1
ATOM 573 C C . HIS A 1 82 ? -9.692 -9.311 10.647 1.00 94.75 82 HIS A C 1
ATOM 575 O O . HIS A 1 82 ? -10.722 -9.207 11.319 1.00 94.75 82 HIS A O 1
ATOM 581 N N . ARG A 1 83 ? -8.670 -10.078 11.052 1.00 94.06 83 ARG A N 1
ATOM 582 C CA . ARG A 1 83 ? -8.702 -10.843 12.306 1.00 94.06 83 ARG A CA 1
ATOM 583 C C . ARG A 1 83 ? -8.857 -9.927 13.520 1.00 94.06 83 ARG A C 1
ATOM 585 O O . ARG A 1 83 ? -9.668 -10.235 14.389 1.00 94.06 83 ARG A O 1
ATOM 592 N N . MET A 1 84 ? -8.152 -8.797 13.568 1.00 94.62 84 MET A N 1
ATOM 593 C CA . MET A 1 84 ? -8.286 -7.816 14.652 1.00 94.62 84 MET A CA 1
ATOM 594 C C . MET A 1 84 ? -9.705 -7.233 14.727 1.00 94.62 84 MET A C 1
ATOM 596 O O . MET A 1 84 ? -10.313 -7.224 15.797 1.00 94.62 84 MET A O 1
ATOM 600 N N . LEU A 1 85 ? -10.277 -6.811 13.595 1.00 92.12 85 LEU A N 1
ATOM 601 C CA . LEU A 1 85 ? -11.631 -6.246 13.539 1.00 92.12 85 LEU A CA 1
ATOM 602 C C . LEU A 1 85 ? -12.718 -7.278 13.888 1.00 92.12 85 LEU A C 1
ATOM 604 O O . LEU A 1 85 ? -13.699 -6.952 14.562 1.00 92.12 85 LEU A O 1
ATOM 608 N N . SER A 1 86 ? -12.518 -8.547 13.522 1.00 90.88 86 SER A N 1
ATOM 609 C CA . SER A 1 86 ? -13.444 -9.641 13.850 1.00 90.88 86 SER A CA 1
ATOM 610 C C . SER A 1 86 ? -13.618 -9.864 15.363 1.00 90.88 86 SER A C 1
ATOM 612 O O . SER A 1 86 ? -14.690 -10.283 15.817 1.00 90.88 86 SER A O 1
ATOM 614 N N . MET A 1 87 ? -12.604 -9.523 16.172 1.00 88.31 87 MET A N 1
ATOM 615 C CA . MET A 1 87 ? -12.661 -9.634 17.635 1.00 88.31 87 MET A CA 1
ATOM 616 C C . MET A 1 87 ? -13.624 -8.610 18.251 1.00 88.31 87 MET A C 1
ATOM 618 O O . MET A 1 87 ? -14.275 -8.900 19.258 1.00 88.31 87 MET A O 1
ATOM 622 N N . PHE A 1 88 ? -13.780 -7.439 17.625 1.00 84.44 88 PHE A N 1
ATOM 623 C CA . PHE A 1 88 ? -14.762 -6.432 18.038 1.00 84.44 88 PHE A CA 1
ATOM 624 C C . PHE A 1 88 ? -16.189 -6.855 17.680 1.00 84.44 88 PHE A C 1
ATOM 626 O O . PHE A 1 88 ? -17.093 -6.737 18.512 1.00 84.44 88 PHE A O 1
ATOM 633 N N . ALA A 1 89 ? -16.387 -7.415 16.483 1.00 69.81 89 ALA A N 1
ATOM 634 C CA . ALA A 1 89 ? -17.686 -7.934 16.051 1.00 69.81 89 ALA A CA 1
ATOM 635 C C . ALA A 1 89 ? -18.165 -9.101 16.938 1.00 69.81 89 ALA A C 1
ATOM 637 O O . ALA A 1 89 ? -19.324 -9.146 17.358 1.00 69.81 89 ALA A O 1
ATOM 638 N N . SER A 1 90 ? -17.252 -10.002 17.309 1.00 62.78 90 SER A N 1
ATOM 639 C CA . SER A 1 90 ? -17.553 -11.176 18.139 1.00 62.78 90 SER A CA 1
ATOM 640 C C . SER A 1 90 ? -17.895 -10.814 19.591 1.00 62.78 90 SER A C 1
ATOM 642 O O . SER A 1 90 ? -18.777 -11.431 20.193 1.00 62.78 90 SER A O 1
ATOM 644 N N . LYS A 1 91 ? -17.276 -9.762 20.152 1.00 61.03 91 LYS A N 1
ATOM 645 C CA . LYS A 1 91 ? -17.630 -9.237 21.486 1.00 61.03 91 LYS A CA 1
ATOM 646 C C . LYS A 1 91 ? -19.073 -8.725 21.555 1.00 61.03 91 LYS A C 1
ATOM 648 O O . LYS A 1 91 ? -19.699 -8.831 22.606 1.00 61.03 91 LYS A O 1
ATOM 653 N N . LYS A 1 92 ? -19.613 -8.195 20.450 1.00 57.47 92 LYS A N 1
ATOM 654 C CA . LYS A 1 92 ? -20.996 -7.694 20.374 1.00 57.47 92 LYS A CA 1
ATOM 655 C C . LYS A 1 92 ? -22.018 -8.838 20.444 1.00 57.47 92 LYS A C 1
ATOM 657 O O . LYS A 1 92 ? -23.016 -8.718 21.150 1.00 57.47 92 LYS A O 1
ATOM 662 N N . LYS A 1 93 ? -21.719 -9.970 19.791 1.00 55.34 93 LYS A N 1
ATOM 663 C CA . LYS A 1 93 ? -22.578 -11.169 19.737 1.00 55.34 93 LYS A CA 1
ATOM 664 C C . LYS A 1 93 ? -22.667 -11.912 21.079 1.00 55.34 93 LYS A C 1
ATOM 666 O O . LYS A 1 93 ? -23.710 -12.455 21.403 1.00 55.34 93 LYS A O 1
ATOM 671 N N . LYS A 1 94 ? -21.601 -11.887 21.890 1.00 54.66 94 LYS A N 1
ATOM 672 C CA . LYS A 1 94 ? -21.567 -12.522 23.225 1.00 54.66 94 LYS A CA 1
ATOM 673 C C . LYS A 1 94 ? -22.227 -11.689 24.340 1.00 54.66 94 LYS A C 1
ATOM 675 O O . LYS A 1 94 ? -22.416 -12.196 25.431 1.00 54.66 94 LYS A O 1
ATOM 680 N N . LYS A 1 95 ? -22.526 -10.406 24.097 1.00 53.78 95 LYS A N 1
ATOM 681 C CA . LYS A 1 95 ? -23.261 -9.528 25.036 1.00 53.78 95 LYS A CA 1
ATOM 682 C C . LYS A 1 95 ? -24.782 -9.543 24.825 1.00 53.78 95 LYS A C 1
ATOM 684 O O . LYS A 1 95 ? -25.494 -8.912 25.595 1.00 53.78 95 LYS A O 1
ATOM 689 N N . THR A 1 96 ? -25.252 -10.172 23.751 1.00 55.91 96 THR A N 1
ATOM 690 C CA . THR A 1 96 ? -26.668 -10.217 23.338 1.00 55.91 96 T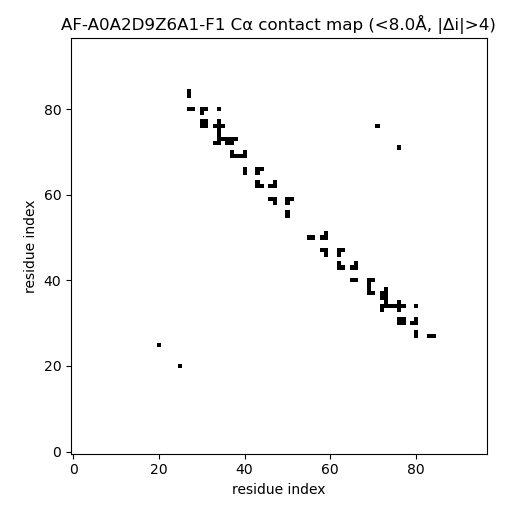HR A CA 1
ATOM 691 C C . THR A 1 96 ? -27.272 -11.624 23.405 1.00 55.91 96 THR A C 1
ATOM 693 O O . THR A 1 96 ? -28.450 -11.777 23.100 1.00 55.91 96 THR A O 1
ATOM 696 N N . ALA A 1 97 ? -26.482 -12.618 23.817 1.00 52.22 97 ALA A N 1
ATOM 697 C CA . ALA A 1 97 ? -26.906 -13.966 24.190 1.00 52.22 97 ALA A CA 1
ATOM 698 C C . ALA A 1 97 ? -26.647 -14.151 25.688 1.00 52.22 97 ALA A C 1
ATOM 700 O O . ALA A 1 97 ? -27.447 -14.856 26.332 1.00 52.22 97 ALA A O 1
#

Nearest PDB structures (foldseek):
  6s1k-assembly1_F  TM=5.087E-01  e=8.856E+00  Escherichia coli str. K-12 substr. MG1655star

Radius of gyration: 18.73 Å; Cα contacts (8 Å, |Δi|>4): 54; chains: 1; bounding box: 46×36×48 Å